Protein AF-A0A645E2G1-F1 (afdb_monomer_lite)

pLDDT: mean 85.39, std 7.63, range [59.0, 94.69]

Radius of gyration: 18.34 Å; chains: 1; bounding box: 40×30×42 Å

Structure (mmCIF, N/CA/C/O backbone):
data_AF-A0A645E2G1-F1
#
_entry.id   AF-A0A645E2G1-F1
#
loop_
_atom_site.group_PDB
_atom_site.id
_atom_site.type_symbol
_atom_site.label_atom_id
_atom_site.label_alt_id
_atom_site.label_comp_id
_atom_site.label_asym_id
_atom_site.label_entity_id
_atom_site.label_seq_id
_atom_site.pdbx_PDB_ins_code
_atom_site.Cartn_x
_atom_site.Cartn_y
_atom_site.Cartn_z
_atom_site.occupancy
_atom_site.B_iso_or_equiv
_atom_site.auth_seq_id
_atom_site.auth_comp_id
_atom_site.auth_asym_id
_atom_site.auth_atom_id
_atom_site.pdbx_PDB_model_num
ATOM 1 N N . MET A 1 1 ? -4.086 -8.816 2.176 1.00 68.50 1 MET A N 1
ATOM 2 C CA . MET A 1 1 ? -2.872 -8.363 2.916 1.00 68.50 1 MET A CA 1
ATOM 3 C C . MET A 1 1 ? -3.230 -8.095 4.366 1.00 68.50 1 MET A C 1
ATOM 5 O O . MET A 1 1 ? -2.708 -8.773 5.242 1.00 68.50 1 MET A O 1
ATOM 9 N N . ILE A 1 2 ? -4.172 -7.178 4.587 1.00 77.62 2 ILE A N 1
ATOM 10 C CA . ILE A 1 2 ? -4.797 -6.892 5.881 1.00 77.62 2 ILE A CA 1
ATOM 11 C C . ILE A 1 2 ? -5.357 -8.156 6.561 1.00 77.62 2 ILE A C 1
ATOM 13 O O . ILE A 1 2 ? -5.183 -8.324 7.761 1.00 77.62 2 ILE A O 1
ATOM 17 N N . ASP A 1 3 ? -5.889 -9.121 5.807 1.00 79.44 3 ASP A N 1
ATOM 18 C CA . ASP A 1 3 ? -6.391 -10.379 6.391 1.00 79.44 3 ASP A CA 1
ATOM 19 C C . ASP A 1 3 ? -5.316 -11.170 7.145 1.00 79.44 3 ASP A C 1
ATOM 21 O O . ASP A 1 3 ? -5.586 -11.728 8.203 1.00 79.44 3 ASP A O 1
ATOM 25 N N . LYS A 1 4 ? -4.073 -11.168 6.639 1.00 80.81 4 LYS A N 1
ATOM 26 C CA . LYS A 1 4 ? -2.938 -11.833 7.298 1.00 80.81 4 LYS A CA 1
ATOM 27 C C . LYS A 1 4 ? -2.505 -11.101 8.568 1.00 80.81 4 LYS A C 1
ATOM 29 O O . LYS A 1 4 ? -2.003 -11.738 9.490 1.00 80.81 4 LYS A O 1
ATOM 34 N N . LEU A 1 5 ? -2.659 -9.773 8.609 1.00 81.50 5 LEU A N 1
ATOM 35 C CA . LEU A 1 5 ? -2.434 -8.986 9.825 1.00 81.50 5 LEU A CA 1
ATOM 36 C C . LEU A 1 5 ? -3.458 -9.381 10.891 1.00 81.50 5 LEU A C 1
ATOM 38 O O . LEU A 1 5 ? -3.072 -9.698 12.011 1.00 81.50 5 LEU A O 1
ATOM 42 N N . PHE A 1 6 ? -4.736 -9.447 10.520 1.00 84.88 6 PHE A N 1
ATOM 43 C CA . PHE A 1 6 ? -5.805 -9.854 11.429 1.00 84.88 6 PHE A CA 1
ATOM 44 C C . PHE A 1 6 ? -5.641 -11.293 11.932 1.00 84.88 6 PHE A C 1
ATOM 46 O O . PHE A 1 6 ? -5.691 -11.532 13.137 1.00 84.88 6 PHE A O 1
ATOM 53 N N . GLU A 1 7 ? -5.323 -12.243 11.052 1.00 84.19 7 GLU A N 1
ATOM 54 C CA . GLU A 1 7 ? -5.033 -13.626 11.459 1.00 84.19 7 GLU A CA 1
ATOM 55 C C . GLU A 1 7 ? -3.904 -13.709 12.498 1.00 84.19 7 GLU A C 1
ATOM 57 O O . GLU A 1 7 ? -4.031 -14.430 13.488 1.00 84.19 7 GLU A O 1
ATOM 62 N N . LYS A 1 8 ? -2.834 -12.918 12.339 1.00 82.25 8 LYS A N 1
ATOM 63 C CA . LYS A 1 8 ? -1.744 -12.832 13.327 1.00 82.25 8 LYS A CA 1
ATOM 64 C C . LYS A 1 8 ? -2.173 -12.213 14.662 1.00 82.25 8 LYS A C 1
ATOM 66 O O . LYS A 1 8 ? -1.550 -12.505 15.679 1.00 82.25 8 LYS A O 1
ATOM 71 N N . CYS A 1 9 ? -3.210 -11.380 14.669 1.00 82.31 9 CYS A N 1
ATOM 72 C CA . CYS A 1 9 ? -3.777 -10.768 15.872 1.00 82.31 9 CYS A CA 1
ATOM 73 C C . CYS A 1 9 ? -4.796 -11.664 16.596 1.00 82.31 9 CYS A C 1
ATOM 75 O O . CYS A 1 9 ? -5.377 -11.230 17.588 1.00 82.31 9 CYS A O 1
ATOM 77 N 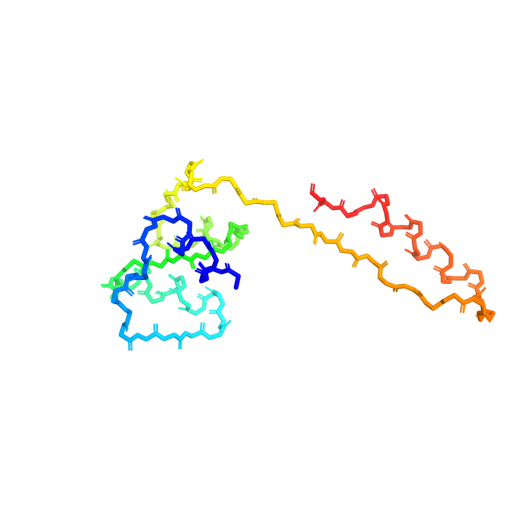N . GLY A 1 10 ? -5.013 -12.900 16.134 1.00 81.94 10 GLY A N 1
ATOM 78 C CA . GLY A 1 10 ? -5.907 -13.858 16.789 1.00 81.94 10 GLY A CA 1
ATOM 79 C C . GLY A 1 10 ? -7.334 -13.890 16.237 1.00 81.94 10 GLY A C 1
ATOM 80 O O . GLY A 1 10 ? -8.193 -14.522 16.847 1.00 81.94 10 GLY A O 1
ATOM 81 N N . GLY A 1 11 ? -7.605 -13.253 15.093 1.00 81.12 11 GLY A N 1
ATOM 82 C CA . GLY A 1 11 ? -8.906 -13.353 14.428 1.00 81.12 11 GLY A CA 1
ATOM 83 C C . GLY A 1 11 ? -9.227 -12.175 13.514 1.00 81.12 11 GLY A C 1
ATOM 84 O O . GLY A 1 11 ? -8.471 -11.213 13.423 1.00 81.12 11 GLY A O 1
ATOM 85 N N . ARG A 1 12 ? -10.368 -12.245 12.822 1.00 80.25 12 ARG A N 1
ATOM 86 C CA . ARG A 1 12 ? -10.848 -11.164 11.951 1.00 80.25 12 ARG A CA 1
ATOM 87 C C . ARG A 1 12 ? -11.903 -10.329 12.679 1.00 80.25 12 ARG A C 1
ATOM 89 O O . ARG A 1 12 ? -12.795 -10.925 13.281 1.00 80.25 12 ARG A O 1
ATOM 96 N N . PRO A 1 13 ? -11.828 -8.988 12.627 1.00 81.00 13 PRO A N 1
ATOM 97 C CA . PRO A 1 13 ? -12.910 -8.150 13.123 1.00 81.00 13 PRO A CA 1
ATOM 98 C C . PRO A 1 13 ? -14.168 -8.365 12.275 1.00 81.00 13 PRO A C 1
ATOM 100 O O . PRO A 1 13 ? -14.079 -8.687 11.088 1.00 81.00 13 PRO A O 1
ATOM 103 N N . GLU A 1 14 ? -15.339 -8.152 12.871 1.00 79.38 14 GLU A N 1
ATOM 104 C CA . GLU A 1 14 ? -16.574 -8.041 12.099 1.00 79.38 14 GLU A CA 1
ATOM 105 C C . GLU A 1 14 ? -16.514 -6.757 11.267 1.00 79.38 14 GLU A C 1
ATOM 107 O O . GLU A 1 14 ? -16.433 -5.652 11.805 1.00 79.38 14 GLU A O 1
ATOM 112 N N . TYR A 1 15 ? -16.513 -6.902 9.944 1.00 76.81 15 TYR A N 1
ATOM 113 C CA . TYR A 1 15 ? -16.603 -5.783 9.015 1.00 76.81 15 TYR A CA 1
ATOM 114 C C . TYR A 1 15 ? -17.933 -5.860 8.272 1.00 76.81 15 TYR A C 1
ATOM 116 O O . TYR A 1 15 ? -18.366 -6.930 7.850 1.00 76.81 15 TYR A O 1
ATOM 124 N N . VAL A 1 16 ? -18.584 -4.709 8.117 1.00 71.38 16 VAL A N 1
ATOM 125 C CA . VAL A 1 16 ? -19.878 -4.613 7.426 1.00 71.38 16 VAL A CA 1
ATOM 126 C C . VAL A 1 16 ? -19.681 -4.302 5.939 1.00 71.38 16 VAL A C 1
ATOM 128 O O . VAL A 1 16 ? -20.474 -4.727 5.106 1.00 71.38 16 VAL A O 1
ATOM 131 N N . TYR A 1 17 ? -18.592 -3.606 5.593 1.00 73.69 17 TYR A N 1
ATOM 132 C CA . TYR A 1 17 ? -18.303 -3.160 4.231 1.00 73.69 17 TYR A CA 1
ATOM 133 C C . TYR A 1 17 ? -16.813 -3.294 3.911 1.00 73.69 17 TYR A C 1
ATOM 135 O O . TYR A 1 17 ? -15.960 -3.076 4.771 1.00 73.69 17 TYR A O 1
ATOM 143 N N . SER A 1 18 ? -16.511 -3.631 2.659 1.00 76.12 18 SER A N 1
ATOM 144 C CA . SER A 1 18 ? -15.166 -3.608 2.087 1.00 76.12 18 SER A CA 1
ATOM 145 C C . SER A 1 18 ? -15.215 -2.757 0.823 1.00 76.12 18 SER A C 1
ATOM 147 O O . SER A 1 18 ? -16.118 -2.921 0.004 1.00 76.12 18 SER A O 1
ATOM 149 N N . VAL A 1 19 ? -14.286 -1.815 0.698 1.00 81.81 19 VAL A N 1
ATOM 150 C CA . VAL A 1 19 ? -14.172 -0.911 -0.451 1.00 81.81 19 VAL A CA 1
ATOM 151 C C . VAL A 1 19 ? -12.748 -1.035 -0.975 1.00 81.81 19 VAL A C 1
ATOM 153 O O . VAL A 1 19 ? -11.807 -1.067 -0.185 1.00 81.81 19 VAL A O 1
ATOM 156 N N . GLU A 1 20 ? -12.596 -1.146 -2.294 1.00 79.44 20 GLU A N 1
ATOM 157 C CA . GLU A 1 20 ? -11.295 -1.406 -2.928 1.00 79.44 20 GLU A CA 1
ATOM 158 C C . GLU A 1 20 ? -10.354 -0.198 -2.889 1.00 79.44 20 GLU A C 1
ATOM 160 O O . GLU A 1 20 ? -9.137 -0.360 -2.858 1.00 79.44 20 GLU A O 1
ATOM 165 N N . GLU A 1 21 ? -10.906 1.015 -2.892 1.00 86.12 21 GLU A N 1
ATOM 166 C CA . GLU A 1 21 ? -10.126 2.243 -2.979 1.00 86.12 21 GLU A CA 1
ATOM 167 C C . GLU A 1 21 ? -9.809 2.810 -1.588 1.00 86.12 21 GLU A C 1
ATOM 169 O O . GLU A 1 21 ? -10.695 3.285 -0.870 1.00 86.12 21 GLU A O 1
ATOM 174 N N . ASP A 1 22 ? -8.524 2.804 -1.217 1.00 86.00 22 ASP A N 1
ATOM 175 C CA . ASP A 1 22 ? -8.050 3.223 0.111 1.00 86.00 22 ASP A CA 1
ATOM 176 C C . ASP A 1 22 ? -8.492 4.658 0.475 1.00 86.00 22 ASP A C 1
ATOM 178 O O . ASP A 1 22 ? -8.827 4.951 1.626 1.00 86.00 22 ASP A O 1
ATOM 182 N N . GLN A 1 23 ? -8.529 5.565 -0.511 1.00 86.25 23 GLN A N 1
ATOM 183 C CA . GLN A 1 23 ? -8.955 6.954 -0.307 1.00 86.25 23 GLN A CA 1
ATOM 184 C C . GLN A 1 23 ? -10.449 7.065 0.014 1.00 86.25 23 GLN A C 1
ATOM 186 O O . GLN A 1 23 ? -10.836 7.853 0.879 1.00 86.25 23 GLN A O 1
ATOM 191 N N . ALA A 1 24 ? -11.288 6.256 -0.636 1.00 89.62 24 ALA A N 1
ATOM 192 C CA . ALA A 1 24 ? -12.723 6.236 -0.376 1.00 89.62 24 ALA A CA 1
ATOM 193 C C . ALA A 1 24 ? -13.012 5.744 1.050 1.00 89.62 24 ALA A C 1
ATOM 195 O O . ALA A 1 24 ? -13.808 6.350 1.770 1.00 89.62 24 ALA A O 1
ATOM 196 N N . VAL A 1 25 ? -12.299 4.705 1.498 1.00 89.75 25 VAL A N 1
ATOM 197 C CA . VAL A 1 25 ? -12.390 4.187 2.872 1.00 89.75 25 VAL A CA 1
ATOM 198 C C . VAL A 1 25 ? -12.006 5.259 3.899 1.00 89.75 25 VAL A C 1
ATOM 200 O O . VAL A 1 25 ? -12.723 5.461 4.882 1.00 89.75 25 VAL A O 1
ATOM 203 N N . ALA A 1 26 ? -10.899 5.972 3.673 1.00 91.25 26 ALA A N 1
ATOM 204 C CA . ALA A 1 26 ? -10.465 7.054 4.556 1.00 91.25 26 ALA A CA 1
ATOM 205 C C . ALA A 1 26 ? -11.478 8.213 4.597 1.00 91.25 26 ALA A C 1
ATOM 207 O O . ALA A 1 26 ? -11.755 8.751 5.670 1.00 91.25 26 ALA A O 1
ATOM 208 N N . GLY A 1 27 ? -12.083 8.553 3.453 1.00 91.12 27 GLY A N 1
ATOM 209 C CA . GLY A 1 27 ? -13.158 9.543 3.370 1.00 91.12 27 GLY A CA 1
ATOM 210 C C . GLY A 1 27 ? -14.388 9.152 4.191 1.00 91.12 27 GLY A C 1
ATOM 211 O O . GLY A 1 27 ? -14.914 9.978 4.936 1.00 91.12 27 GLY A O 1
ATOM 212 N N . LEU A 1 28 ? -14.804 7.883 4.129 1.00 91.12 28 LEU A N 1
ATOM 213 C CA . LEU A 1 28 ? -15.905 7.359 4.945 1.00 91.12 28 LEU A CA 1
ATOM 214 C C . LEU A 1 28 ? -15.587 7.428 6.445 1.00 91.12 28 LEU A C 1
ATOM 216 O O . LEU A 1 28 ? -16.419 7.888 7.228 1.00 91.12 28 LEU A O 1
ATOM 220 N N . ALA A 1 29 ? -14.377 7.030 6.851 1.00 91.81 29 ALA A N 1
ATOM 221 C CA . ALA A 1 29 ? -13.941 7.146 8.243 1.00 91.81 29 ALA A CA 1
ATOM 222 C C . ALA A 1 29 ? -13.953 8.612 8.720 1.00 91.81 29 ALA A C 1
ATOM 224 O O . ALA A 1 29 ? -14.464 8.906 9.800 1.00 91.81 29 ALA A O 1
ATOM 225 N N . GLY A 1 30 ? -13.473 9.542 7.887 1.00 92.12 30 GLY A N 1
ATOM 226 C CA . GLY A 1 30 ? -13.501 10.981 8.171 1.00 92.12 30 GLY A CA 1
ATOM 227 C C . GLY A 1 30 ? -14.910 11.578 8.230 1.00 92.12 30 GLY A C 1
ATOM 228 O O . GLY A 1 30 ? -15.144 12.538 8.959 1.00 92.12 30 GLY A O 1
ATOM 229 N N . ALA A 1 31 ? -15.872 10.978 7.526 1.00 93.31 31 ALA A N 1
ATOM 230 C CA . ALA A 1 31 ? -17.290 11.324 7.610 1.00 93.31 31 ALA A CA 1
ATOM 231 C C . ALA A 1 31 ? -18.005 10.708 8.834 1.00 93.31 31 ALA A C 1
ATOM 233 O O . ALA A 1 31 ? -19.216 10.867 8.980 1.00 93.31 31 ALA A O 1
ATOM 234 N N . GLY A 1 32 ? -17.283 10.004 9.714 1.00 91.25 32 GLY A N 1
ATOM 235 C CA . GLY A 1 32 ? -17.837 9.398 10.927 1.00 91.25 32 GLY A CA 1
ATOM 236 C C . GLY A 1 32 ? -18.476 8.024 10.717 1.00 91.25 32 GLY A C 1
ATOM 237 O O . GLY A 1 32 ? -19.175 7.540 11.604 1.00 91.25 32 GLY A O 1
ATOM 238 N N . PHE A 1 33 ? -18.234 7.372 9.576 1.00 89.12 33 PHE A N 1
ATOM 239 C CA . PHE A 1 33 ? -18.793 6.049 9.280 1.00 89.12 33 PHE A CA 1
ATOM 240 C C . PHE A 1 33 ? -18.186 4.926 10.142 1.00 89.12 33 PHE A C 1
ATOM 242 O O . PHE A 1 33 ? -18.779 3.8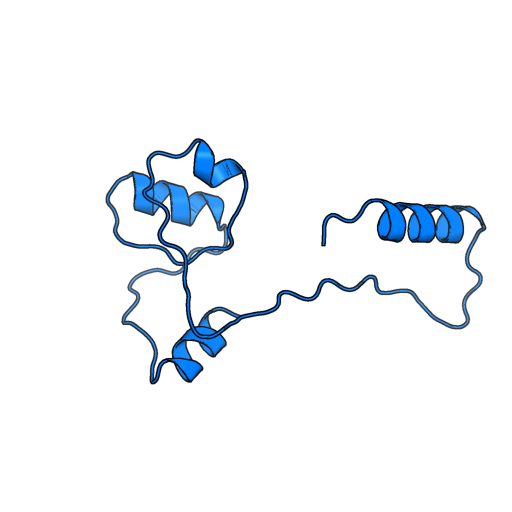59 10.276 1.00 89.12 33 PHE A O 1
ATOM 249 N N . GLY A 1 34 ? -17.013 5.152 10.742 1.00 88.62 34 GLY A N 1
ATOM 250 C CA . GLY A 1 34 ? -16.366 4.187 11.627 1.00 88.62 34 GLY A CA 1
ATOM 251 C C . GLY A 1 34 ? -14.843 4.280 11.603 1.00 88.62 34 GLY A C 1
ATOM 252 O O . GLY A 1 34 ? -14.274 5.356 11.429 1.00 88.62 34 GLY A O 1
ATOM 253 N N . ILE A 1 35 ? -14.189 3.132 11.790 1.00 89.56 35 ILE A N 1
ATOM 254 C CA . ILE A 1 35 ? -12.728 2.990 11.807 1.00 89.56 35 ILE A CA 1
ATOM 255 C C . ILE A 1 35 ? -12.283 2.252 10.546 1.00 89.56 35 ILE A C 1
ATOM 257 O O . ILE A 1 35 ? -12.918 1.286 10.127 1.00 89.56 35 ILE A O 1
ATOM 261 N N . ALA A 1 36 ? -11.165 2.687 9.9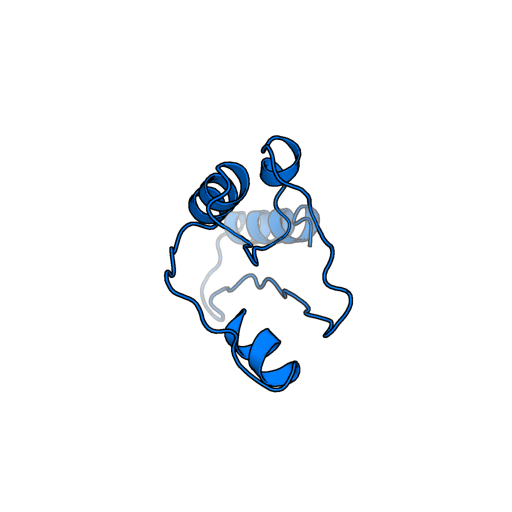71 1.00 89.31 36 ALA A N 1
ATOM 262 C CA . ALA A 1 36 ? -10.559 2.082 8.798 1.00 89.31 36 ALA A CA 1
ATOM 263 C C . ALA A 1 36 ? -9.119 1.642 9.072 1.00 89.31 36 ALA A C 1
ATOM 265 O O . ALA A 1 36 ? -8.375 2.324 9.778 1.00 89.31 36 ALA A O 1
ATOM 266 N N . VAL A 1 37 ? -8.717 0.529 8.458 1.00 87.31 37 VAL A N 1
ATOM 267 C CA . VAL A 1 37 ? -7.320 0.085 8.397 1.00 87.31 37 VAL A CA 1
ATOM 268 C C . VAL A 1 37 ? -6.848 0.264 6.960 1.00 87.31 37 VAL A C 1
ATOM 270 O O . VAL A 1 37 ? -7.302 -0.454 6.075 1.00 87.31 37 VAL A O 1
ATOM 273 N N . VAL A 1 38 ? -5.957 1.227 6.729 1.00 86.38 38 VAL A N 1
ATOM 274 C CA . VAL A 1 38 ? -5.421 1.577 5.403 1.00 86.38 38 VAL A CA 1
ATOM 275 C C . VAL A 1 38 ? -3.904 1.784 5.480 1.00 86.38 38 VAL A C 1
ATOM 277 O O . VAL A 1 38 ? -3.379 2.035 6.570 1.00 86.38 38 VAL A O 1
ATOM 280 N N . PRO A 1 39 ? -3.166 1.685 4.359 1.00 84.94 39 PRO A N 1
ATOM 281 C CA . PRO A 1 39 ? -1.761 2.078 4.315 1.00 84.94 39 PRO A CA 1
ATOM 282 C C . PRO A 1 39 ? -1.577 3.548 4.711 1.00 84.94 39 PRO A C 1
ATOM 284 O O . PRO A 1 39 ? -2.440 4.385 4.448 1.00 84.94 39 PRO A O 1
ATOM 287 N N . ASN A 1 40 ? -0.425 3.885 5.297 1.00 86.19 40 ASN A N 1
ATOM 288 C CA . ASN A 1 40 ? -0.088 5.281 5.559 1.00 86.19 40 ASN A CA 1
ATOM 289 C C . ASN A 1 40 ? 0.229 5.991 4.233 1.00 86.19 40 ASN A C 1
ATOM 291 O O . ASN A 1 40 ? 1.285 5.765 3.646 1.00 86.19 40 ASN A O 1
ATOM 295 N N . MET A 1 41 ? -0.698 6.821 3.757 1.00 87.38 41 MET A N 1
ATOM 296 C CA . MET A 1 41 ? -0.581 7.557 2.498 1.00 87.38 41 MET A CA 1
ATOM 297 C C . MET A 1 41 ? -0.527 9.066 2.770 1.00 87.38 41 MET A C 1
ATOM 299 O O . MET A 1 41 ? -1.276 9.538 3.628 1.00 87.38 41 MET A O 1
ATOM 303 N N . PRO A 1 42 ? 0.242 9.858 1.995 1.00 87.94 42 PRO A N 1
ATOM 304 C CA . PRO A 1 42 ? 0.341 11.308 2.195 1.00 87.94 42 PRO A CA 1
ATOM 305 C C . PRO A 1 42 ? -1.005 12.045 2.214 1.00 87.94 42 PRO A C 1
ATOM 307 O O . PRO A 1 42 ? -1.157 13.030 2.932 1.00 87.94 42 PRO A O 1
ATOM 310 N N . VAL A 1 43 ? -1.999 11.546 1.467 1.00 88.81 43 VAL A N 1
ATOM 311 C CA . VAL A 1 43 ? -3.353 12.120 1.408 1.00 88.81 43 VAL A CA 1
ATOM 312 C C . VAL A 1 43 ? -4.048 12.154 2.774 1.00 88.81 43 VAL A C 1
ATOM 314 O O . VAL A 1 43 ? -4.804 13.085 3.040 1.00 88.81 43 VAL A O 1
ATOM 317 N N . LEU A 1 44 ? -3.752 11.203 3.672 1.00 91.12 44 LEU A N 1
ATOM 318 C CA . LEU A 1 44 ? -4.390 11.114 4.990 1.00 91.12 44 LEU A CA 1
ATOM 319 C C . LEU A 1 44 ? -4.103 12.343 5.860 1.00 91.12 44 LEU A C 1
ATOM 321 O O . LEU A 1 44 ? -4.943 12.714 6.674 1.00 91.12 44 LEU A O 1
ATOM 325 N N . ASN A 1 45 ? -2.966 13.014 5.647 1.00 90.94 45 ASN A N 1
ATOM 326 C CA . ASN A 1 45 ? -2.590 14.228 6.379 1.00 90.94 45 ASN A CA 1
ATOM 327 C C . ASN A 1 45 ? -3.523 15.417 6.101 1.00 90.94 45 ASN A C 1
ATOM 329 O O . ASN A 1 45 ? -3.548 16.371 6.874 1.00 90.94 45 ASN A O 1
ATOM 333 N N . TYR A 1 46 ? -4.272 15.369 4.997 1.00 92.44 46 TYR A N 1
ATOM 334 C CA . TYR A 1 46 ? -5.194 16.425 4.575 1.00 92.44 46 TYR A CA 1
ATOM 335 C C . TYR A 1 46 ? -6.665 16.030 4.750 1.00 92.44 46 TYR A C 1
ATOM 337 O O . TYR A 1 46 ? -7.556 16.814 4.429 1.00 92.44 46 TYR A O 1
ATOM 345 N N . MET A 1 47 ? -6.932 14.818 5.240 1.00 92.62 47 MET A N 1
ATOM 346 C CA . MET A 1 47 ? -8.283 14.321 5.480 1.00 92.62 47 MET A CA 1
ATOM 347 C C . MET A 1 47 ? -8.687 14.545 6.944 1.00 92.62 47 MET A C 1
ATOM 349 O O . MET A 1 47 ? -7.826 14.544 7.825 1.00 92.62 47 MET A O 1
ATOM 353 N N . PRO A 1 48 ? -9.989 14.706 7.245 1.00 93.88 48 PRO A N 1
ATOM 354 C CA . PRO A 1 48 ? -10.486 14.888 8.609 1.00 93.88 48 PRO A CA 1
ATOM 355 C C . PRO A 1 48 ? -10.498 13.558 9.388 1.00 93.88 48 PRO A C 1
ATOM 357 O O . PRO A 1 48 ? -11.535 13.105 9.862 1.00 93.88 48 PRO A O 1
ATOM 360 N N . VAL A 1 49 ? -9.343 12.902 9.503 1.00 93.06 49 VAL A N 1
ATOM 361 C CA . VAL A 1 49 ? -9.169 11.605 10.169 1.00 93.06 49 VAL A CA 1
ATOM 362 C C . VAL A 1 49 ? -8.110 11.699 11.261 1.00 93.06 49 VAL A C 1
ATOM 364 O O . VAL A 1 49 ? -7.145 12.454 11.157 1.00 93.06 49 VAL A O 1
ATOM 367 N N . LYS A 1 50 ? -8.260 10.897 12.317 1.00 92.25 50 LYS A N 1
ATOM 368 C CA . LYS A 1 50 ? -7.214 10.717 13.327 1.00 92.25 50 LYS A CA 1
ATOM 369 C C . LYS A 1 50 ? -6.422 9.455 13.007 1.00 92.25 50 LYS A C 1
ATOM 371 O O . LYS A 1 50 ? -6.975 8.359 13.024 1.00 92.25 50 LYS A O 1
ATOM 376 N N . ILE A 1 51 ? -5.128 9.612 12.749 1.00 91.81 51 ILE A N 1
ATOM 377 C CA . ILE A 1 51 ? -4.240 8.494 12.424 1.00 91.81 51 ILE A CA 1
ATOM 378 C C . ILE A 1 51 ? -3.790 7.809 13.720 1.00 91.81 51 ILE A C 1
ATOM 380 O O . ILE A 1 51 ? -3.287 8.460 14.636 1.00 91.81 51 ILE A O 1
ATOM 384 N N . ILE A 1 52 ? -3.963 6.488 13.783 1.00 90.94 52 ILE A N 1
ATOM 385 C CA . ILE A 1 52 ? -3.439 5.628 14.848 1.00 90.94 52 ILE A CA 1
ATOM 386 C C . ILE A 1 52 ? -2.428 4.684 14.200 1.00 90.94 52 ILE A C 1
ATOM 388 O O . ILE A 1 52 ? -2.779 3.927 13.297 1.00 90.94 52 ILE A O 1
ATOM 392 N N . GLN A 1 53 ? -1.171 4.740 14.639 1.00 87.19 53 GLN A N 1
ATOM 393 C CA . GLN A 1 53 ? -0.144 3.832 14.135 1.00 87.19 53 GLN A CA 1
ATOM 394 C C . GLN A 1 53 ? -0.318 2.435 14.737 1.00 87.19 53 GLN A C 1
ATOM 396 O O . GLN A 1 53 ? -0.520 2.281 15.939 1.00 87.19 53 GLN A O 1
ATOM 401 N N . ILE A 1 54 ? -0.232 1.412 13.887 1.00 84.50 54 ILE A N 1
ATOM 402 C CA . ILE A 1 54 ? -0.288 0.009 14.303 1.00 84.50 54 ILE A CA 1
ATOM 403 C C . ILE A 1 54 ? 1.124 -0.418 14.715 1.00 84.50 54 ILE A C 1
ATOM 405 O O . ILE A 1 54 ? 1.998 -0.558 13.864 1.00 84.50 54 ILE A O 1
ATOM 409 N N . GLU A 1 55 ? 1.351 -0.635 16.011 1.00 81.31 55 GLU A N 1
ATOM 410 C CA . GLU A 1 55 ? 2.667 -1.048 16.530 1.00 81.31 55 GLU A CA 1
ATOM 411 C C . GLU A 1 55 ? 2.978 -2.529 16.270 1.00 81.31 55 GLU A C 1
ATOM 413 O O . GLU A 1 55 ? 4.133 -2.908 16.067 1.00 81.31 55 GLU A O 1
ATOM 418 N N . LYS A 1 56 ? 1.955 -3.394 16.311 1.00 78.44 56 LYS A N 1
ATOM 419 C CA . LYS A 1 56 ? 2.094 -4.847 16.158 1.00 78.44 56 LYS A CA 1
ATOM 420 C C . LYS A 1 56 ? 0.889 -5.455 15.431 1.00 78.44 56 LYS A C 1
ATOM 422 O O . LYS A 1 56 ? -0.233 -5.009 15.665 1.00 78.44 56 LYS A O 1
ATOM 427 N N . PRO A 1 57 ? 1.095 -6.529 14.649 1.00 72.25 57 PRO A N 1
ATOM 428 C CA . PRO A 1 57 ? 2.382 -7.104 14.256 1.00 72.25 57 PRO A CA 1
ATOM 429 C C . PRO A 1 57 ? 3.088 -6.228 13.215 1.00 72.25 57 PRO A C 1
ATOM 431 O O . PRO A 1 57 ? 2.440 -5.592 12.386 1.00 72.25 57 PRO A O 1
ATOM 434 N N . THR A 1 58 ? 4.421 -6.217 13.243 1.00 66.88 58 THR A N 1
ATOM 435 C CA . THR A 1 58 ? 5.211 -5.539 12.215 1.00 66.88 58 THR A CA 1
ATOM 436 C C . THR A 1 58 ? 4.930 -6.166 10.853 1.00 66.88 58 THR A C 1
ATOM 438 O O . THR A 1 58 ? 4.909 -7.391 10.678 1.00 66.88 58 THR A O 1
ATOM 441 N N . TRP A 1 59 ? 4.661 -5.299 9.888 1.00 70.19 59 TRP A N 1
ATOM 442 C CA . TRP A 1 59 ? 4.374 -5.651 8.511 1.00 70.19 59 TRP A CA 1
ATOM 443 C C . TRP A 1 59 ? 5.366 -4.907 7.622 1.00 70.19 59 TRP A C 1
ATOM 445 O O . TRP A 1 59 ? 5.439 -3.682 7.659 1.00 70.19 59 TRP A O 1
ATOM 455 N N . GLU A 1 60 ? 6.126 -5.657 6.828 1.00 66.75 60 GLU A N 1
ATOM 456 C CA . GLU A 1 60 ? 7.023 -5.102 5.819 1.00 66.75 60 GLU A CA 1
ATOM 457 C C . GLU A 1 60 ? 6.326 -5.167 4.463 1.00 66.75 60 GLU A C 1
ATOM 459 O O . GLU A 1 60 ? 6.006 -6.247 3.954 1.00 66.75 60 GLU A O 1
ATOM 464 N N . ARG A 1 61 ? 6.072 -4.000 3.865 1.00 71.06 61 ARG A N 1
ATOM 465 C CA . ARG A 1 61 ? 5.630 -3.922 2.475 1.00 71.06 61 ARG A CA 1
ATOM 466 C C . ARG A 1 61 ? 6.865 -3.923 1.588 1.00 71.06 61 ARG A C 1
ATOM 468 O O . ARG A 1 61 ? 7.489 -2.890 1.404 1.00 71.06 61 ARG A O 1
ATOM 475 N N . VAL A 1 62 ? 7.204 -5.078 1.026 1.00 77.38 62 VAL A N 1
ATOM 476 C CA . VAL A 1 62 ? 8.314 -5.163 0.074 1.00 77.38 62 VAL A CA 1
ATOM 477 C C . VAL A 1 62 ? 7.794 -4.889 -1.332 1.00 77.38 62 VAL A C 1
ATOM 479 O O . VAL A 1 62 ? 6.938 -5.618 -1.841 1.00 77.38 62 VAL A O 1
ATOM 482 N N . PHE A 1 63 ? 8.297 -3.829 -1.957 1.00 82.56 63 PHE A N 1
ATOM 483 C CA . PHE A 1 63 ? 8.051 -3.547 -3.366 1.00 82.56 63 PHE A CA 1
ATOM 484 C C . PHE A 1 63 ? 9.131 -4.206 -4.223 1.00 82.56 63 PHE A C 1
ATOM 486 O O . PHE A 1 63 ? 10.316 -4.167 -3.899 1.00 82.56 63 PHE A O 1
ATOM 493 N N . TYR A 1 64 ? 8.716 -4.810 -5.336 1.00 86.44 64 TYR A N 1
ATOM 494 C CA . TYR A 1 64 ? 9.619 -5.478 -6.266 1.00 86.44 64 TYR A CA 1
ATOM 495 C C . TYR A 1 64 ? 9.469 -4.896 -7.666 1.00 86.44 64 TYR A C 1
ATOM 497 O O . TYR A 1 64 ? 8.357 -4.702 -8.154 1.00 86.44 64 TYR A O 1
ATOM 505 N N . MET A 1 65 ? 10.599 -4.702 -8.344 1.00 89.25 65 MET A N 1
ATOM 506 C CA . MET A 1 65 ? 10.636 -4.446 -9.779 1.00 89.25 65 MET A CA 1
ATOM 507 C C . MET A 1 65 ? 10.852 -5.771 -10.518 1.00 89.25 65 MET A C 1
A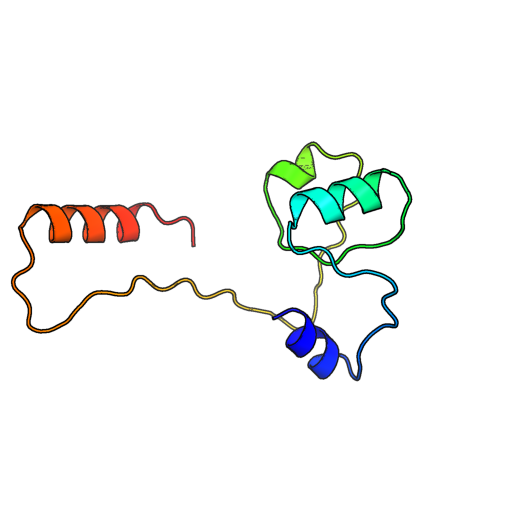TOM 509 O O . MET A 1 65 ? 11.912 -6.389 -10.406 1.00 89.25 65 MET A O 1
ATOM 513 N N . AL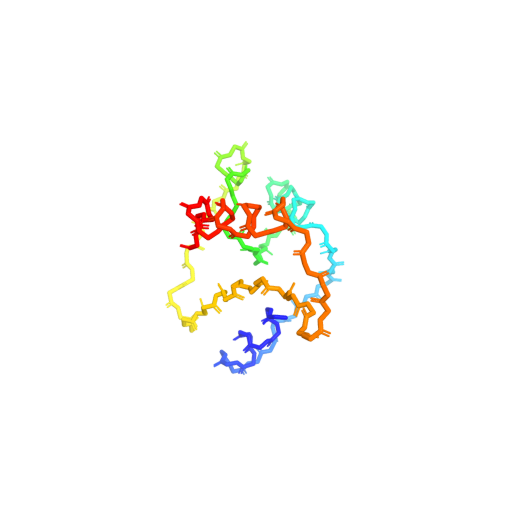A A 1 66 ? 9.854 -6.212 -11.281 1.00 90.44 66 ALA A N 1
ATOM 514 C CA . ALA A 1 66 ? 9.949 -7.422 -12.092 1.00 90.44 66 ALA A CA 1
ATOM 515 C C . ALA A 1 66 ? 10.486 -7.103 -13.495 1.00 90.44 66 ALA A C 1
ATOM 517 O O . ALA A 1 66 ? 10.006 -6.186 -14.159 1.00 90.44 66 ALA A O 1
ATOM 518 N N . THR A 1 67 ? 11.462 -7.882 -13.968 1.00 88.75 67 THR A N 1
ATOM 519 C CA . THR A 1 67 ? 11.986 -7.782 -15.337 1.00 88.75 67 THR A CA 1
ATOM 520 C C . THR A 1 67 ? 12.129 -9.162 -15.969 1.00 88.75 67 THR A C 1
ATOM 522 O O . THR A 1 67 ? 12.408 -10.153 -15.289 1.00 88.75 67 THR A O 1
ATOM 525 N N . LEU A 1 68 ? 11.929 -9.242 -17.287 1.00 89.94 68 LEU A N 1
ATOM 526 C CA . LEU A 1 68 ? 12.132 -10.482 -18.030 1.00 89.94 68 LEU A CA 1
ATOM 527 C C . LEU A 1 68 ? 13.629 -10.774 -18.165 1.00 89.94 68 LEU A C 1
ATOM 529 O O . LEU A 1 68 ? 14.404 -9.928 -18.618 1.00 89.94 68 LEU A O 1
ATOM 533 N N . LYS A 1 69 ? 14.021 -11.990 -17.780 1.00 86.56 69 LYS A N 1
ATOM 534 C CA . LYS A 1 69 ? 15.381 -12.507 -17.962 1.00 86.56 69 LYS A CA 1
ATOM 535 C C . LYS A 1 69 ? 15.539 -13.054 -19.381 1.00 86.56 69 LYS A C 1
ATOM 537 O O . LYS A 1 69 ? 14.576 -13.538 -19.964 1.00 86.56 69 LYS A O 1
ATOM 542 N N . ASN A 1 70 ? 16.766 -13.026 -19.899 1.00 87.06 70 ASN A N 1
ATOM 543 C CA . ASN A 1 70 ? 17.146 -13.645 -21.178 1.00 87.06 70 ASN A CA 1
ATOM 544 C C . ASN A 1 70 ? 16.449 -13.061 -22.419 1.00 87.06 70 ASN A C 1
ATOM 546 O O . ASN A 1 70 ? 16.338 -13.729 -23.443 1.00 87.06 70 ASN A O 1
ATOM 550 N N . VAL A 1 71 ? 16.006 -11.808 -22.338 1.00 88.69 71 VAL A N 1
ATOM 551 C CA . VAL A 1 71 ? 15.520 -11.035 -23.485 1.00 88.69 71 VAL A CA 1
ATOM 552 C C . VAL A 1 71 ? 16.434 -9.839 -23.703 1.00 88.69 71 VAL A C 1
ATOM 554 O O . VAL A 1 71 ? 17.026 -9.327 -22.750 1.00 88.69 71 VAL A O 1
ATOM 557 N N . TYR A 1 72 ? 16.550 -9.386 -24.952 1.00 88.56 72 TYR A N 1
ATOM 558 C CA . TYR A 1 72 ? 17.240 -8.133 -25.235 1.00 88.56 72 TYR A CA 1
ATOM 559 C C . TYR A 1 72 ? 16.551 -6.998 -24.468 1.00 88.56 72 TYR A C 1
ATOM 561 O O . TYR A 1 72 ? 15.357 -6.757 -24.645 1.00 88.56 72 TYR A O 1
ATOM 569 N N . GLN A 1 73 ? 17.305 -6.308 -23.614 1.00 86.81 73 GLN A N 1
ATOM 570 C CA . GLN A 1 73 ? 16.849 -5.087 -22.962 1.00 86.81 73 GLN A CA 1
ATOM 571 C C . GLN A 1 73 ? 17.546 -3.912 -23.634 1.00 86.81 73 GLN A C 1
ATOM 573 O O . GLN A 1 73 ? 18.771 -3.795 -23.582 1.00 86.81 73 GLN A O 1
ATOM 578 N N . ALA A 1 74 ? 16.760 -3.052 -24.282 1.00 91.88 74 ALA A N 1
ATOM 579 C CA . ALA A 1 74 ? 17.279 -1.823 -24.860 1.00 91.88 74 ALA A CA 1
ATOM 580 C C . ALA A 1 74 ? 17.978 -0.984 -23.770 1.00 91.88 74 ALA A C 1
ATOM 582 O O . ALA A 1 74 ? 17.526 -1.004 -22.622 1.00 91.88 74 ALA A O 1
ATOM 583 N N . PRO A 1 75 ? 19.028 -0.207 -24.097 1.00 92.88 75 PRO A N 1
ATOM 584 C CA . PRO A 1 75 ? 19.755 0.601 -23.114 1.00 92.88 75 PRO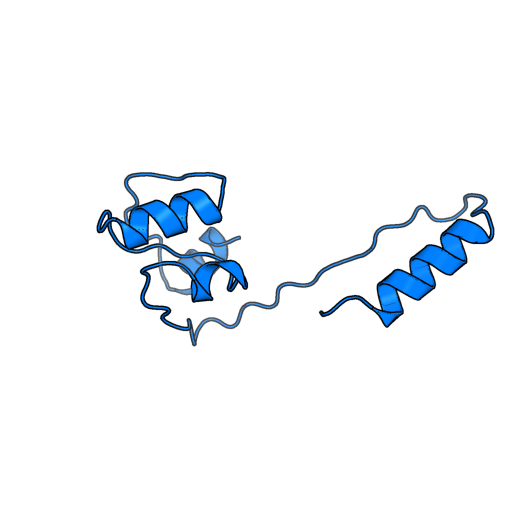 A CA 1
ATOM 585 C C . PRO A 1 75 ? 18.846 1.484 -22.247 1.00 92.88 75 PRO A C 1
ATOM 587 O O . PRO A 1 75 ? 19.037 1.560 -21.039 1.00 92.88 75 PRO A O 1
ATOM 590 N N . VAL A 1 76 ? 17.781 2.046 -22.834 1.00 94.56 76 VAL A N 1
ATOM 591 C CA . VAL A 1 76 ? 16.773 2.852 -22.121 1.00 94.56 76 VAL A CA 1
ATOM 592 C C . VAL A 1 76 ? 16.072 2.095 -20.985 1.00 94.56 76 VAL A C 1
ATOM 594 O O . VAL A 1 76 ? 15.741 2.687 -19.964 1.00 94.56 76 VAL A O 1
ATOM 597 N N . ILE A 1 77 ? 15.882 0.778 -21.117 1.00 91.50 77 ILE A N 1
ATOM 598 C CA . ILE A 1 77 ? 15.280 -0.056 -20.069 1.00 91.50 77 ILE A CA 1
ATOM 599 C C . ILE A 1 77 ? 16.240 -0.168 -18.882 1.00 91.50 77 ILE A C 1
ATOM 601 O O . ILE A 1 77 ? 15.800 -0.116 -17.737 1.00 91.50 77 ILE A O 1
ATOM 605 N N . ASN A 1 78 ? 17.547 -0.283 -19.133 1.00 90.56 78 ASN A N 1
ATOM 606 C CA . ASN A 1 78 ? 18.546 -0.322 -18.065 1.00 90.56 78 ASN A CA 1
ATOM 607 C C . ASN A 1 78 ? 18.641 1.022 -17.335 1.00 90.56 78 ASN A C 1
ATOM 609 O O . ASN A 1 78 ? 18.654 1.029 -16.105 1.00 90.56 78 ASN A O 1
ATOM 613 N N . GLU A 1 79 ? 18.622 2.136 -18.069 1.00 94.62 79 GLU A N 1
ATOM 614 C CA . GLU A 1 79 ? 18.591 3.476 -17.470 1.00 94.62 79 GLU A CA 1
ATOM 615 C C . GLU A 1 79 ? 17.327 3.687 -16.629 1.00 94.62 79 GLU A C 1
ATOM 617 O O . GLU A 1 79 ? 17.410 4.151 -15.494 1.00 94.62 79 GLU A O 1
ATOM 622 N N . PHE A 1 80 ? 16.161 3.259 -17.121 1.00 93.81 80 PHE A N 1
ATOM 623 C CA . PHE A 1 80 ? 14.921 3.333 -16.348 1.00 93.81 80 PHE A CA 1
ATOM 624 C C . PHE A 1 80 ? 14.976 2.475 -15.077 1.00 93.81 80 PHE A C 1
ATOM 626 O O . PHE A 1 80 ? 14.600 2.935 -14.002 1.00 93.81 80 PHE A O 1
ATOM 633 N N . ARG A 1 81 ? 15.492 1.243 -15.164 1.00 91.88 81 ARG A N 1
ATOM 634 C CA . ARG A 1 81 ? 15.677 0.377 -13.987 1.00 91.88 81 ARG A CA 1
ATOM 635 C C . ARG A 1 81 ? 16.583 1.029 -12.947 1.00 91.88 81 ARG A C 1
ATOM 637 O O . ARG A 1 81 ? 16.280 0.954 -11.760 1.00 91.88 81 ARG A O 1
ATOM 644 N N . LYS A 1 82 ? 17.683 1.642 -13.391 1.00 92.69 82 LYS A N 1
ATOM 645 C CA . LYS A 1 82 ? 18.614 2.365 -12.522 1.00 92.69 82 LYS A CA 1
ATOM 646 C C . LYS A 1 82 ? 17.918 3.545 -11.847 1.00 92.69 82 LYS A C 1
ATOM 648 O O . LYS A 1 82 ? 17.960 3.639 -10.627 1.00 92.69 82 LYS A O 1
ATOM 653 N N . TYR A 1 83 ? 17.204 4.358 -12.621 1.00 94.69 83 TYR A N 1
ATOM 654 C CA . TYR A 1 83 ? 16.425 5.478 -12.103 1.00 94.69 83 TYR A CA 1
ATOM 655 C C . TYR A 1 83 ? 15.436 5.041 -11.015 1.00 94.69 83 TYR A C 1
ATOM 657 O O . TYR A 1 83 ? 15.430 5.625 -9.935 1.00 94.69 83 TYR A O 1
ATOM 665 N N . VAL A 1 84 ? 14.653 3.984 -11.266 1.00 93.00 84 VAL A N 1
ATOM 666 C CA . VAL A 1 84 ? 13.689 3.451 -10.290 1.00 93.00 84 VAL A CA 1
ATOM 667 C C . VAL A 1 84 ? 14.390 2.976 -9.017 1.00 93.00 84 VAL A C 1
ATOM 669 O O . VAL A 1 84 ? 13.894 3.247 -7.935 1.00 93.00 84 VAL A O 1
ATOM 672 N N . ILE A 1 85 ? 15.540 2.302 -9.112 1.00 89.75 85 ILE A N 1
ATOM 673 C CA . ILE A 1 85 ? 16.290 1.858 -7.923 1.00 89.75 85 ILE A CA 1
ATOM 674 C C . ILE A 1 85 ? 16.837 3.051 -7.125 1.00 89.75 85 ILE A C 1
ATOM 676 O O . ILE A 1 85 ? 16.852 3.001 -5.901 1.00 89.75 85 ILE A O 1
ATOM 680 N N . GLU A 1 86 ? 17.284 4.109 -7.801 1.00 93.06 86 GLU A N 1
ATOM 681 C CA . GLU A 1 86 ? 17.863 5.299 -7.163 1.00 93.06 86 GLU A CA 1
ATOM 682 C C . GLU A 1 86 ? 16.814 6.237 -6.545 1.00 93.06 86 GLU A C 1
ATOM 684 O O . GLU A 1 86 ? 17.146 6.976 -5.624 1.00 93.06 86 GLU A O 1
ATOM 689 N N . HIS A 1 87 ? 15.571 6.219 -7.043 1.00 91.06 87 HIS A N 1
ATOM 690 C CA . HIS A 1 87 ? 14.522 7.182 -6.670 1.00 91.06 87 HIS A CA 1
ATOM 691 C C . HIS A 1 87 ? 13.264 6.542 -6.074 1.00 91.06 87 HIS A C 1
ATOM 693 O O . HIS A 1 87 ? 12.303 7.251 -5.780 1.00 91.06 87 HIS A O 1
ATOM 699 N N . ALA A 1 88 ? 13.211 5.217 -5.932 1.00 83.12 88 ALA A N 1
ATOM 700 C CA . ALA A 1 88 ? 12.126 4.592 -5.194 1.00 83.12 88 ALA A CA 1
ATOM 701 C C . ALA A 1 88 ? 12.297 4.917 -3.706 1.00 83.12 88 ALA A C 1
ATOM 703 O O . ALA A 1 88 ? 13.191 4.381 -3.053 1.00 83.12 88 ALA A O 1
ATOM 704 N N . ASP A 1 89 ? 11.423 5.774 -3.180 1.00 67.12 89 ASP A N 1
ATOM 705 C CA . ASP A 1 89 ? 11.218 5.923 -1.741 1.00 67.12 89 ASP A CA 1
ATOM 706 C C . ASP A 1 89 ? 10.590 4.617 -1.216 1.00 67.12 89 ASP A C 1
ATOM 708 O O . ASP A 1 89 ? 9.371 4.426 -1.276 1.00 67.12 89 ASP A O 1
ATOM 712 N N . LEU A 1 90 ? 11.451 3.676 -0.812 1.00 59.00 90 LEU A N 1
ATOM 713 C CA . LEU A 1 90 ? 11.105 2.368 -0.238 1.00 59.00 90 LEU A CA 1
ATOM 714 C C . LEU A 1 90 ? 10.995 2.427 1.287 1.00 59.00 90 LEU A C 1
ATOM 716 O O . LEU A 1 90 ? 11.901 3.010 1.924 1.00 59.00 90 LEU A O 1
#

Organism: NCBI:txid1076179

Secondary structure (DSSP, 8-state):
-HHHHHHHTTSPPP-S---S-HHHHHHHHHTTS--------GGGGGSS-------SS-----------TTS---HHHHHHHHHHHHH---

Sequence (90 aa):
MIDKLFEKCGGRPEYVYSVEEDQAVAGLAGAGFGIAVVPNMPVLNYMPVKIIQIEKPTWERVFYMATLKNVYQAPVINEFRKYVIEHADL

InterPro domains:
  IPR005119 LysR, substrate-binding [PF03466] (2-88)

Foldseek 3Di:
DVQVQQVVVVHDDDDPDDDPDLVVQLQCVLVVVHDDDHPDDPVNVVGNDDDDDDPPDDDDDDDDDDDDPPDDDDVVNVVVVVVCVVPVPD